Protein AF-A0A1A8V2T5-F1 (afdb_monomer)

Sequence (154 aa):
MTVGSFLTQDTQNHTRRRSRENGHLTSAIMIKLMSLIVVAFLLLAVKPIPVQPLFCWTSWYDRSDPTGMGDWEDLPDLRRENPGEICPRPYAIQAVTVDGNIPATSTGQQFYAYNTKMGFICRNEDQNTGPCLDYKVRFRCPCFSPPECNPECP

Foldseek 3Di:
DDPDPDPVPVVVVVVVVVVVVVVVVVVVVVVVVVVVVVVVVVVVPPDPDPPDQDKFKADKDFPDALPDFGGDPWPVVVCVVVPPQDDPFFPAKWKAFPPPRHGPVRPPADWPDDTRHTHTTGTQVRGDPGGYGGMIMMTIDGDDDDDPDDRHGD

Structure (mmCIF, N/CA/C/O backbone):
data_AF-A0A1A8V2T5-F1
#
_entry.id   AF-A0A1A8V2T5-F1
#
loop_
_atom_site.group_PDB
_atom_site.id
_atom_site.type_symbol
_atom_si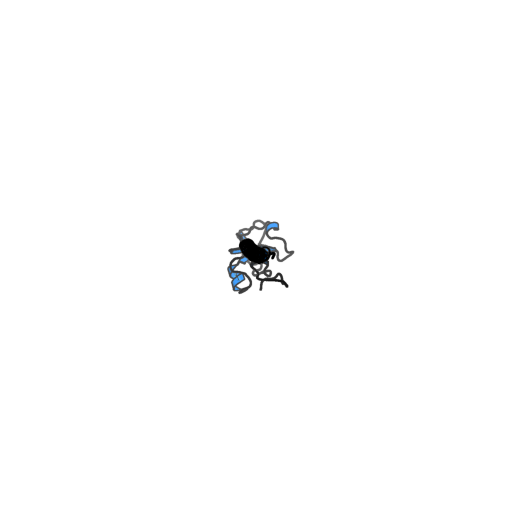te.label_atom_id
_atom_site.label_alt_id
_atom_site.label_comp_id
_atom_site.label_asym_id
_atom_site.label_entity_id
_atom_site.label_seq_id
_atom_site.pdbx_PDB_ins_code
_atom_site.Cartn_x
_atom_site.Cartn_y
_atom_site.Cartn_z
_atom_site.occupancy
_atom_site.B_iso_or_equiv
_atom_site.auth_seq_id
_atom_site.auth_comp_id
_atom_site.auth_asym_id
_atom_site.auth_atom_id
_atom_site.pdbx_PDB_model_num
ATOM 1 N N . MET A 1 1 ? -60.096 26.444 93.258 1.00 39.00 1 MET A N 1
ATOM 2 C CA . MET A 1 1 ? -59.926 25.173 92.524 1.00 39.00 1 MET A CA 1
ATOM 3 C C . MET A 1 1 ? -59.728 25.510 91.056 1.00 39.00 1 MET A C 1
ATOM 5 O O . MET A 1 1 ? -60.685 25.862 90.383 1.00 39.00 1 MET A O 1
ATOM 9 N N . THR A 1 2 ? -58.484 25.531 90.586 1.00 45.59 2 THR A N 1
ATOM 10 C CA . THR A 1 2 ? -58.126 25.847 89.196 1.00 45.59 2 THR A CA 1
ATOM 11 C C . THR A 1 2 ? -58.145 24.556 88.384 1.00 45.59 2 THR A C 1
ATOM 13 O O . THR A 1 2 ? -57.169 23.814 88.360 1.00 45.59 2 THR A O 1
ATOM 16 N N . VAL A 1 3 ? -59.277 24.264 87.745 1.00 52.03 3 VAL A N 1
ATOM 17 C CA . VAL A 1 3 ? -59.422 23.146 86.803 1.00 52.03 3 VAL A CA 1
ATOM 18 C C . VAL A 1 3 ? -59.524 23.764 85.409 1.00 52.03 3 VAL A C 1
ATOM 20 O O . VAL A 1 3 ? -60.608 24.136 84.979 1.00 52.03 3 VAL A O 1
ATOM 23 N N . GLY A 1 4 ? -58.393 24.007 84.740 1.00 53.03 4 GLY A N 1
ATOM 24 C CA . GLY A 1 4 ? -58.433 24.716 83.449 1.00 53.03 4 GLY A CA 1
ATOM 25 C C . GLY A 1 4 ? -57.199 24.650 82.550 1.00 53.03 4 GLY A C 1
ATOM 26 O O . GLY A 1 4 ? -57.279 25.095 81.413 1.00 53.0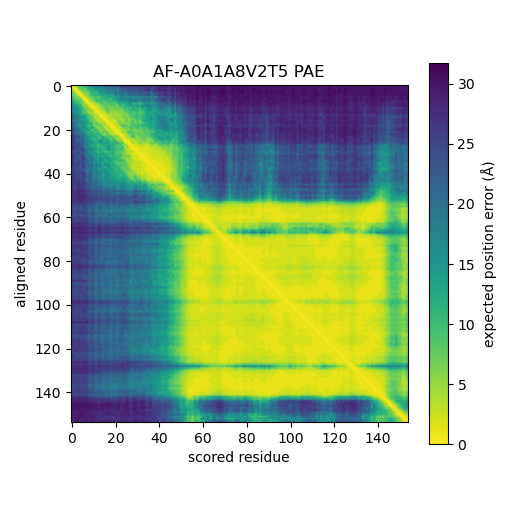3 4 GLY A O 1
ATOM 27 N N . SER A 1 5 ? -56.069 24.095 82.993 1.00 53.53 5 SER A N 1
ATOM 28 C CA . SER A 1 5 ? -54.798 24.199 82.250 1.00 53.53 5 SER A CA 1
ATOM 29 C C . SER A 1 5 ? -54.206 22.875 81.752 1.00 53.53 5 SER A C 1
ATOM 31 O O . SER A 1 5 ? -53.193 22.903 81.061 1.00 53.53 5 SER A O 1
ATOM 33 N N . PHE A 1 6 ? -54.816 21.721 82.052 1.00 51.53 6 PHE A N 1
ATOM 34 C CA . PHE A 1 6 ? -54.217 20.415 81.726 1.00 51.53 6 PHE A CA 1
ATOM 35 C C . PHE A 1 6 ? -54.616 19.859 80.340 1.00 51.53 6 PHE A C 1
ATOM 37 O O . PHE A 1 6 ? -53.840 19.149 79.715 1.00 51.53 6 PHE A O 1
ATOM 44 N N . LEU A 1 7 ? -55.786 20.229 79.799 1.00 53.12 7 LEU A N 1
ATOM 45 C CA . LEU A 1 7 ? -56.298 19.704 78.514 1.00 53.12 7 LEU A CA 1
ATOM 46 C C . LEU A 1 7 ? -55.695 20.370 77.256 1.00 53.12 7 LEU A C 1
ATOM 48 O O . LEU A 1 7 ? -55.809 19.838 76.150 1.00 53.12 7 LEU A O 1
ATOM 52 N N . THR A 1 8 ? -55.033 21.522 77.395 1.00 54.56 8 THR A N 1
ATOM 53 C CA . THR A 1 8 ? -54.468 22.286 76.267 1.00 54.56 8 THR A CA 1
ATOM 54 C C . THR A 1 8 ? -53.040 21.874 75.894 1.00 54.56 8 THR A C 1
ATOM 56 O O . THR A 1 8 ? -52.645 22.054 74.746 1.00 54.56 8 THR A O 1
ATOM 59 N N . GLN A 1 9 ? -52.266 21.271 76.804 1.00 54.12 9 GLN A N 1
ATOM 60 C CA . GLN A 1 9 ? -50.887 20.842 76.515 1.00 54.12 9 GLN A CA 1
ATOM 61 C C . GLN A 1 9 ? -50.809 19.541 75.701 1.00 54.12 9 GLN A C 1
ATOM 63 O O . GLN A 1 9 ? -49.959 19.434 74.812 1.00 54.12 9 GLN A O 1
ATOM 68 N N . ASP A 1 10 ? -51.706 18.578 75.935 1.00 60.00 10 ASP A N 1
ATOM 69 C CA . ASP A 1 10 ? -51.709 17.296 75.209 1.00 60.00 10 ASP A CA 1
ATOM 70 C C . ASP A 1 10 ? -52.109 17.451 73.737 1.00 60.00 10 ASP A C 1
ATOM 72 O O . ASP A 1 10 ? -51.468 16.902 72.836 1.00 60.00 10 ASP A O 1
ATOM 76 N N . THR A 1 11 ? -53.120 18.276 73.461 1.00 57.66 11 THR A N 1
ATOM 77 C CA . THR A 1 11 ? -53.563 18.583 72.093 1.00 57.66 11 THR A CA 1
ATOM 78 C C . THR A 1 11 ? -52.494 19.348 71.308 1.00 57.66 11 THR A C 1
ATOM 80 O O . THR A 1 11 ? -52.250 19.056 70.132 1.00 57.66 11 THR A O 1
ATOM 83 N N . GLN A 1 12 ? -51.770 20.265 71.954 1.00 59.22 12 GLN A N 1
ATOM 84 C CA . GLN A 1 12 ? -50.701 21.042 71.321 1.00 59.22 12 GLN A CA 1
ATOM 85 C C . GLN A 1 12 ? -49.445 20.191 71.039 1.00 59.22 12 GLN A C 1
ATOM 87 O O . GLN A 1 12 ? -48.856 20.298 69.959 1.00 59.22 12 GLN A O 1
ATOM 92 N N . ASN A 1 13 ? -49.073 19.277 71.944 1.00 59.97 13 ASN A N 1
ATOM 93 C CA . ASN A 1 13 ? -47.970 18.329 71.736 1.00 59.97 13 ASN A CA 1
ATOM 94 C C . ASN A 1 13 ? -48.284 17.265 70.675 1.00 59.97 13 ASN A C 1
ATOM 96 O O . ASN A 1 13 ? -47.411 16.941 69.862 1.00 59.97 13 ASN A O 1
ATOM 100 N N . HIS A 1 14 ? -49.515 16.750 70.635 1.00 60.50 14 HIS A N 1
ATOM 101 C CA . HIS A 1 14 ? -49.939 15.791 69.614 1.00 60.50 14 HIS A CA 1
ATOM 102 C C . HIS A 1 14 ? -49.919 16.418 68.209 1.00 60.50 14 HIS A C 1
ATOM 104 O O . HIS A 1 14 ? -49.366 15.841 67.271 1.00 60.50 14 HIS A O 1
ATOM 110 N N . THR A 1 15 ? -50.401 17.656 68.075 1.00 59.25 15 THR A N 1
ATOM 111 C CA . THR A 1 15 ? -50.375 18.405 66.806 1.00 59.25 15 THR A CA 1
ATOM 112 C C . THR A 1 15 ? -48.943 18.732 66.360 1.00 59.25 15 THR A C 1
ATOM 114 O O . THR A 1 15 ? -48.615 18.624 65.177 1.00 59.25 15 THR A O 1
ATOM 117 N N . ARG A 1 16 ? -48.043 19.054 67.302 1.00 60.22 16 ARG A N 1
ATOM 118 C CA . ARG A 1 16 ? -46.615 19.298 67.031 1.00 60.22 16 ARG A CA 1
ATOM 119 C C . ARG A 1 16 ? -45.874 18.035 66.583 1.00 60.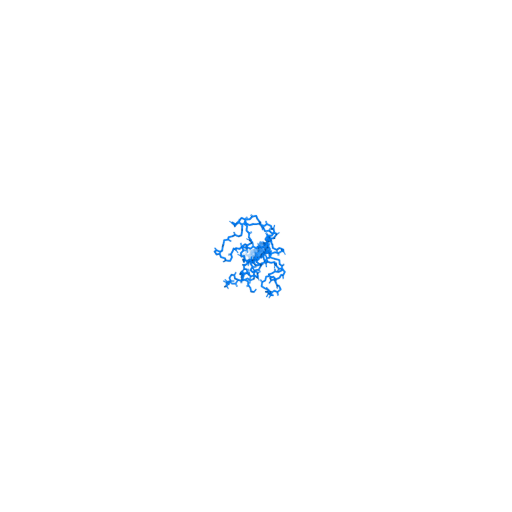22 16 ARG A C 1
ATOM 121 O O . ARG A 1 16 ? -45.044 18.124 65.681 1.00 60.22 16 ARG A O 1
ATOM 128 N N . ARG A 1 17 ? -46.176 16.868 67.167 1.00 60.72 17 ARG A N 1
ATOM 129 C CA . ARG A 1 17 ? -45.636 15.571 66.712 1.00 60.72 17 ARG A CA 1
ATOM 130 C C . ARG A 1 17 ? -46.126 15.221 65.315 1.00 60.72 17 ARG A C 1
ATOM 132 O O . ARG A 1 17 ? -45.296 14.935 64.466 1.00 60.72 17 ARG A O 1
ATOM 139 N N . ARG A 1 18 ? -47.423 15.375 65.046 1.00 58.88 18 ARG A N 1
ATOM 140 C CA . ARG A 1 18 ? -48.008 15.131 63.721 1.00 58.88 18 ARG A CA 1
ATOM 141 C C . ARG A 1 18 ? -47.429 16.055 62.647 1.00 58.88 18 ARG A C 1
ATOM 143 O O . ARG A 1 18 ? -47.117 15.609 61.553 1.00 58.88 18 ARG A O 1
ATOM 150 N N . SER A 1 19 ? -47.221 17.333 62.968 1.00 55.84 19 SER A N 1
ATOM 151 C CA . SER A 1 19 ? -46.556 18.293 62.074 1.00 55.84 19 SER A CA 1
ATOM 152 C C . SER A 1 19 ? -45.082 17.935 61.825 1.00 55.84 19 SER A C 1
ATOM 154 O O . SER A 1 19 ? -44.606 18.014 60.696 1.00 55.84 19 SER A O 1
ATOM 156 N N . ARG A 1 20 ? -44.365 17.454 62.851 1.00 59.72 20 ARG A N 1
ATOM 157 C CA . ARG A 1 20 ? -42.966 17.002 62.744 1.00 59.72 20 ARG A CA 1
ATOM 158 C C . ARG A 1 20 ? -42.825 15.687 61.968 1.00 59.72 20 ARG A C 1
ATOM 160 O O . ARG A 1 20 ? -41.903 15.568 61.170 1.00 59.72 20 ARG A O 1
ATOM 167 N N . GLU A 1 21 ? -43.736 14.737 62.161 1.00 60.38 21 GLU A N 1
ATOM 168 C CA . GLU A 1 21 ? -43.825 13.481 61.403 1.00 60.38 21 GLU A CA 1
ATOM 169 C C . GLU A 1 21 ? -44.190 13.745 59.941 1.00 60.38 21 GLU A C 1
ATOM 171 O O . GLU A 1 21 ? -43.511 13.248 59.047 1.00 60.38 21 GLU A O 1
ATOM 176 N N . ASN A 1 22 ? -45.180 14.605 59.685 1.00 57.94 22 ASN A N 1
ATOM 177 C CA . ASN A 1 22 ? -45.552 15.014 58.333 1.00 57.94 22 ASN A CA 1
ATOM 178 C C . ASN A 1 22 ? -44.423 15.793 57.644 1.00 57.94 22 ASN A C 1
ATOM 180 O O . ASN A 1 22 ? -44.157 15.540 56.479 1.00 57.94 22 ASN A O 1
ATOM 184 N N . GLY A 1 23 ? -43.720 16.687 58.348 1.00 60.91 23 GLY A N 1
ATOM 185 C CA . GLY A 1 23 ? -42.552 17.410 57.828 1.00 60.91 23 GLY A CA 1
ATOM 186 C C . GLY A 1 23 ? -41.340 16.509 57.553 1.00 60.91 23 GLY A C 1
ATOM 187 O O . GLY A 1 23 ? -40.591 16.733 56.604 1.00 60.91 23 GLY A O 1
ATOM 188 N N . HIS A 1 24 ? -41.150 15.458 58.353 1.00 60.94 24 HIS A N 1
ATOM 189 C CA . HIS A 1 24 ? -40.115 14.453 58.114 1.00 60.94 24 HIS A CA 1
ATOM 190 C C . HIS A 1 24 ? -40.481 13.536 56.938 1.00 60.94 24 HIS A C 1
ATOM 192 O O . HIS A 1 24 ? -39.624 13.229 56.113 1.00 60.94 24 HIS A O 1
ATOM 198 N N . LEU A 1 25 ? -41.757 13.157 56.811 1.00 60.00 25 LEU A N 1
ATOM 199 C CA . LEU A 1 25 ? -42.269 12.338 55.715 1.00 60.00 25 LEU A CA 1
ATOM 200 C C . LEU A 1 25 ? -42.256 13.096 54.381 1.00 60.00 25 LEU A C 1
ATOM 202 O O . LEU A 1 25 ? -41.809 12.542 53.381 1.00 60.00 25 LEU A O 1
ATOM 206 N N . THR A 1 26 ? -42.659 14.370 54.357 1.00 60.97 26 THR A N 1
ATOM 207 C CA . THR A 1 26 ? -42.554 15.216 53.157 1.00 60.97 26 THR A CA 1
ATOM 208 C C . THR A 1 26 ? -41.096 15.433 52.759 1.00 60.97 26 THR A C 1
ATOM 210 O O . THR A 1 26 ? -40.781 15.327 51.579 1.00 60.97 26 THR A O 1
ATOM 213 N N . SER A 1 27 ? -40.183 15.624 53.718 1.00 68.94 27 SER A N 1
ATOM 214 C CA . SER A 1 27 ? -38.740 15.703 53.449 1.00 68.94 27 SER A CA 1
ATOM 215 C C . SER A 1 27 ? -38.177 14.391 52.884 1.00 68.94 27 SER A C 1
ATOM 217 O O . SER A 1 27 ? -37.519 14.397 51.847 1.00 68.94 27 SER A O 1
ATOM 219 N N . ALA A 1 28 ? -38.498 13.240 53.484 1.00 75.38 28 ALA A N 1
ATOM 220 C CA . ALA A 1 28 ? -38.030 11.933 53.019 1.00 75.38 28 ALA A CA 1
ATOM 221 C C . ALA A 1 28 ? -38.575 11.560 51.628 1.00 75.38 28 ALA A C 1
ATOM 223 O O . ALA A 1 28 ? -37.857 10.970 50.819 1.00 75.38 28 ALA A O 1
ATOM 224 N N . ILE A 1 29 ? -39.828 11.916 51.329 1.00 77.56 29 ILE A N 1
ATOM 225 C CA . ILE A 1 29 ? -40.435 11.744 50.004 1.00 77.56 29 ILE A CA 1
ATOM 226 C C . ILE A 1 29 ? -39.723 12.642 48.986 1.00 77.56 29 ILE A C 1
ATOM 228 O O . ILE A 1 29 ? -39.283 12.144 47.954 1.00 77.56 29 ILE A O 1
ATOM 232 N N . MET A 1 30 ? -39.519 13.926 49.297 1.00 76.19 30 MET A N 1
ATOM 233 C CA . MET A 1 30 ? -38.806 14.858 48.416 1.00 76.19 30 MET A CA 1
ATOM 234 C C . MET A 1 30 ? -37.360 14.422 48.158 1.00 76.19 30 MET A C 1
ATOM 236 O O . MET A 1 30 ? -36.913 14.475 47.017 1.00 76.19 30 MET A O 1
ATOM 240 N N . ILE A 1 31 ? -36.648 13.910 49.167 1.00 77.75 31 ILE A N 1
ATOM 241 C CA . ILE A 1 31 ? -35.296 13.352 49.010 1.00 77.75 31 ILE A CA 1
ATOM 242 C C . ILE A 1 31 ? -35.319 12.118 48.100 1.00 77.75 31 ILE A C 1
ATOM 244 O O . ILE A 1 31 ? -34.485 12.012 47.209 1.00 77.75 31 ILE A O 1
ATOM 248 N N . LYS A 1 32 ? -36.284 11.200 48.258 1.00 81.38 32 LYS A N 1
ATOM 249 C CA . LYS A 1 32 ? -36.422 10.032 47.367 1.00 81.38 32 LYS A CA 1
ATOM 250 C C . LYS A 1 32 ? -36.736 10.435 45.925 1.00 81.38 32 LYS A C 1
ATOM 252 O O . LYS A 1 32 ? -36.141 9.873 45.012 1.00 81.38 32 LYS A O 1
ATOM 257 N N . LEU A 1 33 ? -37.625 11.408 45.716 1.00 78.62 33 LEU A N 1
ATOM 258 C CA . LEU A 1 33 ? -37.947 11.947 44.390 1.00 78.62 33 LEU A CA 1
ATOM 259 C C . LEU A 1 33 ? -36.739 12.636 43.750 1.00 78.62 33 LEU A C 1
ATOM 261 O O . LEU A 1 33 ? -36.419 12.347 42.602 1.00 78.62 33 LEU A O 1
ATOM 265 N N . MET A 1 34 ? -36.031 13.488 44.494 1.00 81.88 34 MET A N 1
ATOM 266 C CA . MET A 1 34 ? -34.803 14.136 44.025 1.00 81.88 34 MET A CA 1
ATOM 267 C C . MET A 1 34 ? -33.731 13.095 43.675 1.00 81.88 34 MET A C 1
ATOM 269 O O . MET A 1 34 ? -33.147 13.172 42.601 1.00 81.88 34 MET A O 1
ATOM 273 N N . SER A 1 35 ? -33.526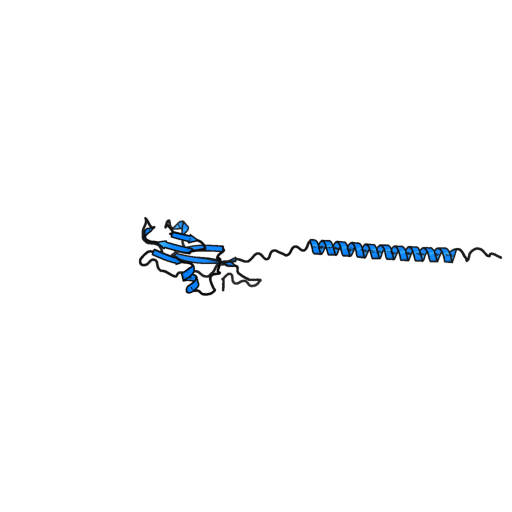 12.075 44.516 1.00 85.50 35 SER A N 1
ATOM 274 C CA . SER A 1 35 ? -32.586 10.979 44.248 1.00 85.50 35 SER A CA 1
ATOM 275 C C . SER A 1 35 ? -32.969 10.161 43.013 1.00 85.50 35 SER A C 1
ATOM 277 O O . SER A 1 35 ? -32.099 9.849 42.209 1.00 85.50 35 SER A O 1
ATOM 279 N N . LEU A 1 36 ? -34.253 9.845 42.813 1.00 85.56 36 LEU A N 1
ATOM 280 C CA . LEU A 1 36 ? -34.728 9.146 41.610 1.00 85.56 36 LEU A CA 1
ATOM 281 C C . LEU A 1 36 ? -34.526 9.984 40.343 1.00 85.56 36 LEU A C 1
ATOM 283 O O . LEU A 1 36 ? -34.103 9.449 39.323 1.00 85.56 36 LEU A O 1
ATOM 287 N N . ILE A 1 37 ? -34.782 11.293 40.413 1.00 86.94 37 ILE A N 1
ATOM 288 C CA . ILE A 1 37 ? -34.568 12.229 39.304 1.00 86.94 37 ILE A CA 1
ATOM 289 C C . ILE A 1 37 ? -33.075 12.337 38.973 1.00 86.94 37 ILE A C 1
ATOM 291 O O . ILE A 1 37 ? -32.706 12.236 37.808 1.00 86.94 37 ILE A O 1
ATOM 295 N N . VAL A 1 38 ? -32.204 12.472 39.977 1.00 84.38 38 VAL A N 1
ATOM 296 C CA . VAL A 1 38 ? -30.743 12.511 39.791 1.00 84.38 38 VAL A CA 1
ATOM 297 C C . VAL A 1 38 ? -30.228 11.201 39.196 1.00 84.38 38 VAL A C 1
ATOM 299 O O . VAL A 1 38 ? -29.450 11.237 38.249 1.00 84.38 38 VAL A O 1
ATOM 302 N N . VAL A 1 39 ? -30.689 10.046 39.685 1.00 84.94 39 VAL A N 1
ATOM 303 C CA . VAL A 1 39 ? -30.324 8.735 39.123 1.00 84.94 39 VAL A CA 1
ATOM 304 C C . VAL A 1 39 ? -30.816 8.600 37.681 1.00 84.94 39 VAL A C 1
ATOM 306 O O . VAL A 1 39 ? -30.046 8.175 36.828 1.00 84.94 39 VAL A O 1
ATOM 309 N N . ALA A 1 40 ? -32.047 9.014 37.372 1.00 85.19 40 ALA A N 1
ATOM 310 C CA . ALA A 1 40 ? -32.561 9.014 36.004 1.00 85.19 40 ALA A CA 1
ATOM 311 C C . ALA A 1 40 ? -31.745 9.941 35.088 1.00 85.19 40 ALA A C 1
ATOM 313 O O . ALA A 1 40 ? -31.364 9.524 34.001 1.00 85.19 40 ALA A O 1
ATOM 314 N N . PHE A 1 41 ? -31.400 11.156 35.527 1.00 85.06 41 PHE A N 1
ATOM 315 C CA . PHE A 1 41 ? -30.537 12.063 34.764 1.00 85.06 41 PHE A CA 1
ATOM 316 C C . PHE A 1 41 ? -29.132 11.497 34.555 1.00 85.06 41 PHE A C 1
ATOM 318 O O . PHE A 1 41 ? -28.609 11.605 33.451 1.00 85.06 41 PHE A O 1
ATOM 325 N N . LEU A 1 42 ? -28.537 10.863 35.569 1.00 83.25 42 LEU A N 1
ATOM 326 C CA . LEU A 1 42 ? -27.243 10.193 35.438 1.00 83.25 42 LEU A CA 1
ATOM 327 C C . LEU A 1 42 ? -27.324 9.045 34.426 1.00 83.25 42 LEU A C 1
ATOM 329 O O . LEU A 1 42 ? -26.513 9.004 33.510 1.00 83.25 42 LEU A O 1
ATOM 333 N N . LEU A 1 43 ? -28.331 8.172 34.527 1.00 82.50 43 LEU A N 1
ATOM 334 C CA . LEU A 1 43 ? -28.545 7.056 33.596 1.00 82.50 43 LEU A CA 1
ATOM 335 C C . LEU A 1 43 ? -28.814 7.527 32.159 1.00 82.50 43 LEU A C 1
ATOM 337 O O . LEU A 1 43 ? -28.334 6.906 31.217 1.00 82.50 43 LEU A O 1
ATOM 341 N N . LEU A 1 44 ? -29.539 8.635 31.981 1.00 81.62 44 LEU A N 1
ATOM 342 C CA . LEU A 1 44 ? -29.802 9.243 30.671 1.00 81.62 44 LEU A CA 1
ATOM 343 C C . LEU A 1 44 ? -28.582 9.998 30.111 1.00 81.62 44 LEU A C 1
ATOM 345 O O . LEU A 1 44 ? -28.469 10.163 28.896 1.00 81.62 44 LEU A O 1
ATOM 349 N N . ALA A 1 45 ? -27.672 10.459 30.975 1.00 78.00 45 ALA A N 1
ATOM 350 C CA . ALA A 1 45 ? -26.453 11.174 30.598 1.00 78.00 45 ALA A CA 1
ATOM 351 C C . ALA A 1 45 ? -25.236 10.256 30.380 1.00 78.00 45 ALA A C 1
ATOM 353 O O . ALA A 1 45 ? -24.264 10.693 29.757 1.00 78.00 45 ALA A O 1
ATOM 354 N N . VAL A 1 46 ? -25.273 8.992 30.830 1.00 78.31 46 VAL A N 1
ATOM 355 C CA . VAL A 1 46 ? -24.244 7.991 30.503 1.00 78.31 46 VAL A CA 1
ATOM 356 C C . VAL A 1 46 ? -24.409 7.570 29.042 1.00 78.31 46 VAL A C 1
ATOM 358 O O . VAL A 1 46 ? -25.041 6.567 28.715 1.00 78.31 46 VAL A O 1
ATOM 361 N N . LYS A 1 47 ? -23.827 8.346 28.126 1.00 78.56 47 LYS A N 1
ATOM 362 C CA . LYS A 1 47 ? -23.623 7.883 26.752 1.00 78.56 47 LYS A CA 1
ATOM 363 C C . LYS A 1 47 ? -22.541 6.800 26.781 1.00 78.56 47 LYS A C 1
ATOM 365 O O . LYS A 1 47 ? -21.496 7.041 27.389 1.00 78.56 47 LYS A O 1
ATOM 370 N N . PRO A 1 48 ? -22.741 5.635 26.138 1.00 79.12 48 PRO A N 1
ATOM 371 C CA . PRO A 1 48 ? -21.645 4.696 25.956 1.00 79.12 48 PRO A CA 1
ATOM 372 C C . PRO A 1 48 ? -20.512 5.440 25.248 1.00 79.12 48 PRO A C 1
ATOM 374 O O . PRO A 1 48 ? -20.735 6.068 24.209 1.00 79.12 48 PRO A O 1
ATOM 377 N N . ILE A 1 49 ? -19.316 5.424 25.841 1.00 71.94 49 ILE A N 1
ATOM 378 C CA . ILE A 1 49 ? -18.124 5.964 25.190 1.00 71.94 49 ILE A CA 1
ATOM 379 C C . ILE A 1 49 ? -18.007 5.215 23.859 1.00 71.94 49 ILE A C 1
ATOM 381 O O . ILE A 1 49 ? -17.984 3.980 23.880 1.00 71.94 49 ILE A O 1
ATOM 385 N N . PRO A 1 50 ? -17.970 5.907 22.705 1.00 67.31 50 PRO A N 1
ATOM 386 C CA . PRO A 1 50 ? -17.689 5.234 21.456 1.00 67.31 50 PRO A CA 1
ATOM 387 C C . PRO A 1 50 ? -16.273 4.678 21.574 1.00 67.31 50 PRO A C 1
ATOM 389 O O . PRO A 1 50 ? -15.303 5.435 21.532 1.00 67.31 50 PRO A O 1
ATOM 392 N N . VAL A 1 51 ? -16.157 3.362 21.768 1.00 68.12 51 VAL A N 1
ATOM 393 C CA . VAL A 1 51 ? -14.893 2.650 21.597 1.00 68.12 51 VAL A CA 1
ATOM 394 C C . VAL A 1 51 ? -14.578 2.777 20.115 1.00 68.12 51 VAL A C 1
ATOM 396 O O . VAL A 1 51 ? -15.104 2.030 19.291 1.00 68.12 51 VAL A O 1
ATOM 399 N N . GLN A 1 52 ? -13.823 3.812 19.750 1.00 67.44 52 GLN A N 1
ATOM 400 C CA . GLN A 1 52 ? -13.362 3.939 18.379 1.00 67.44 52 GLN A CA 1
ATOM 401 C C . GLN A 1 52 ? -12.440 2.749 18.111 1.00 67.44 52 GLN A C 1
ATOM 403 O O . GLN A 1 52 ? -11.551 2.496 18.930 1.00 67.44 52 GLN A O 1
ATOM 408 N N . PRO A 1 53 ? -12.647 1.996 17.019 1.00 70.62 53 PRO A N 1
ATOM 409 C CA . PRO A 1 53 ? -11.714 0.945 16.659 1.00 70.62 53 PRO A CA 1
ATOM 410 C C . PRO A 1 53 ? -10.346 1.593 16.450 1.00 70.62 53 PRO A C 1
ATOM 412 O O . PRO A 1 53 ? -10.199 2.496 15.622 1.00 70.62 53 PRO A O 1
ATOM 415 N N . LEU A 1 54 ? -9.358 1.172 17.241 1.00 81.88 54 LEU A N 1
ATOM 416 C CA . LEU A 1 54 ? -7.980 1.560 16.995 1.00 81.88 54 LEU A CA 1
ATOM 417 C C . LEU A 1 54 ? -7.580 0.954 15.649 1.00 81.88 54 LEU A C 1
ATOM 419 O O . LEU A 1 54 ? -7.994 -0.153 15.312 1.00 81.88 54 LEU A O 1
ATOM 423 N N . PHE A 1 55 ? -6.811 1.691 14.857 1.00 87.50 55 PHE A N 1
ATOM 424 C CA . PHE A 1 55 ? -6.300 1.192 13.589 1.00 87.50 55 PHE A CA 1
ATOM 425 C C . PHE A 1 55 ? -4.784 1.197 13.611 1.00 87.50 55 PHE A C 1
ATOM 427 O O . PHE A 1 55 ? -4.184 2.265 13.776 1.00 87.50 55 PHE A O 1
ATOM 434 N N . CYS A 1 56 ? -4.211 0.032 13.356 1.00 90.31 56 CYS A N 1
ATOM 435 C CA . CYS A 1 56 ? -2.783 -0.219 13.345 1.00 90.31 56 CYS A CA 1
ATOM 436 C C . CYS A 1 56 ? -2.333 -0.529 11.918 1.00 90.31 56 CYS A C 1
ATOM 438 O O . CYS A 1 56 ? -3.143 -0.898 11.060 1.00 90.31 56 CYS A O 1
ATOM 440 N N . TRP A 1 57 ? -1.052 -0.308 11.650 1.00 94.44 57 TRP A N 1
ATOM 441 C CA . TRP A 1 57 ? -0.449 -0.743 10.399 1.00 94.44 57 TRP A CA 1
ATOM 442 C C . TRP A 1 57 ? 0.047 -2.177 10.566 1.00 94.44 57 TRP A C 1
ATOM 444 O O . TRP A 1 57 ? 0.580 -2.529 11.616 1.00 94.44 57 TRP A O 1
ATOM 454 N N . THR A 1 58 ? -0.117 -2.987 9.528 1.00 95.06 58 THR A N 1
ATOM 455 C CA . THR A 1 58 ? 0.581 -4.267 9.415 1.00 95.06 58 THR A CA 1
ATOM 456 C C . THR A 1 58 ? 2.086 -4.047 9.254 1.00 95.06 58 THR A C 1
ATOM 458 O O . THR A 1 58 ? 2.544 -2.927 8.975 1.00 95.06 58 THR A O 1
ATOM 461 N N . SER A 1 59 ? 2.836 -5.144 9.331 1.00 95.81 59 SER A N 1
ATOM 462 C CA . SER A 1 59 ? 4.171 -5.248 8.745 1.00 95.81 59 SER A CA 1
ATOM 463 C C . SER A 1 59 ? 4.169 -4.837 7.268 1.00 95.81 59 SER A C 1
ATOM 465 O O . SER A 1 59 ? 3.118 -4.747 6.619 1.00 95.81 59 SER A O 1
ATOM 467 N N . TRP A 1 60 ? 5.361 -4.547 6.750 1.00 97.75 60 TRP A N 1
ATOM 468 C CA . TRP A 1 60 ? 5.562 -4.365 5.317 1.00 97.75 60 TRP A CA 1
ATOM 469 C C . TRP A 1 60 ? 5.601 -5.723 4.618 1.00 97.75 60 TRP A C 1
ATOM 471 O O . TRP A 1 60 ? 6.246 -6.643 5.115 1.00 97.75 60 TRP A O 1
ATOM 481 N N . TYR A 1 61 ? 4.948 -5.803 3.467 1.00 98.06 61 TYR A N 1
ATOM 482 C CA . TYR A 1 61 ? 4.934 -6.946 2.569 1.00 98.06 61 TYR A CA 1
ATOM 483 C C . TYR A 1 61 ? 5.561 -6.552 1.244 1.00 98.06 61 TYR A C 1
ATOM 485 O O . TYR A 1 61 ? 5.295 -5.460 0.747 1.00 98.06 61 TYR A O 1
ATOM 493 N N . ASP A 1 62 ? 6.403 -7.439 0.748 1.00 97.31 62 ASP A N 1
ATOM 494 C CA . ASP A 1 62 ? 7.207 -7.310 -0.457 1.00 97.31 62 ASP A CA 1
ATOM 495 C C . ASP A 1 62 ? 7.251 -8.718 -1.055 1.00 97.31 62 ASP A C 1
ATOM 497 O O . ASP A 1 62 ? 8.004 -9.585 -0.598 1.00 97.31 62 ASP A O 1
ATOM 501 N N . ARG A 1 63 ? 6.256 -9.023 -1.885 1.00 95.75 63 ARG A N 1
ATOM 502 C CA . ARG A 1 63 ? 5.977 -10.368 -2.390 1.00 95.75 63 ARG A CA 1
ATOM 503 C C . ARG A 1 63 ? 6.653 -10.608 -3.729 1.00 95.75 63 ARG A C 1
ATOM 505 O O . ARG A 1 63 ? 7.023 -11.748 -4.021 1.00 95.75 63 ARG A O 1
ATOM 512 N N . SER A 1 64 ? 6.736 -9.581 -4.567 1.00 90.62 64 SER A N 1
ATOM 513 C CA . SER A 1 64 ? 7.237 -9.677 -5.930 1.00 90.62 64 SER A CA 1
ATOM 514 C C . SER A 1 64 ? 8.381 -8.701 -6.150 1.00 90.62 64 SER A C 1
ATOM 516 O O . SER A 1 64 ? 8.214 -7.508 -6.014 1.00 90.62 64 SER A O 1
ATOM 518 N N . ASP A 1 65 ? 9.506 -9.193 -6.659 1.00 90.19 65 ASP A N 1
ATOM 519 C CA . ASP A 1 65 ? 10.492 -8.297 -7.263 1.00 90.19 65 ASP A CA 1
ATOM 520 C C . ASP A 1 65 ? 9.949 -7.761 -8.608 1.00 90.19 65 ASP A C 1
ATOM 522 O O . ASP A 1 65 ? 9.181 -8.472 -9.278 1.00 90.19 65 ASP A O 1
ATOM 526 N N . PRO A 1 66 ? 10.423 -6.604 -9.120 1.00 83.56 66 PRO A N 1
ATOM 527 C CA . PRO A 1 66 ? 9.990 -6.008 -10.394 1.00 83.56 66 PRO A CA 1
ATOM 528 C C . PRO A 1 66 ? 10.455 -6.782 -11.650 1.00 83.56 66 PRO A C 1
ATOM 530 O O . PRO A 1 66 ? 10.616 -6.226 -12.745 1.00 83.56 66 PRO A O 1
ATOM 533 N N . THR A 1 67 ? 10.745 -8.076 -11.516 1.00 79.94 67 THR A N 1
ATOM 534 C CA . THR A 1 67 ? 11.234 -8.925 -12.602 1.00 79.94 67 THR A CA 1
ATOM 535 C C . THR A 1 67 ? 10.098 -9.346 -13.542 1.00 79.94 67 THR A C 1
ATOM 537 O O . THR A 1 67 ? 8.956 -9.576 -13.153 1.00 79.94 67 THR A O 1
ATOM 540 N N . GLY A 1 68 ? 10.393 -9.450 -14.841 1.00 86.19 68 GLY A N 1
ATOM 541 C CA . GLY A 1 68 ? 9.399 -9.849 -15.839 1.00 86.19 68 GLY A CA 1
ATOM 542 C C . GLY A 1 68 ? 8.444 -8.717 -16.229 1.00 86.19 68 GLY A C 1
ATOM 543 O O . GLY A 1 68 ? 8.832 -7.806 -16.961 1.00 86.19 68 GLY A O 1
ATOM 544 N N . MET A 1 69 ? 7.172 -8.811 -15.835 1.00 92.50 69 MET A N 1
ATOM 545 C CA . MET A 1 69 ? 6.105 -7.947 -16.362 1.00 92.50 69 MET A CA 1
ATOM 546 C C . MET A 1 69 ? 5.827 -6.688 -15.508 1.00 92.50 69 MET A C 1
ATOM 548 O O . MET A 1 69 ? 4.988 -5.881 -15.910 1.00 92.50 69 MET A O 1
ATOM 552 N N . GLY A 1 70 ? 6.469 -6.506 -14.351 1.00 96.19 70 GLY A N 1
ATOM 553 C CA . GLY A 1 70 ? 6.131 -5.459 -13.378 1.00 96.19 70 GLY A CA 1
ATOM 554 C C . GLY A 1 70 ? 6.344 -5.924 -11.938 1.00 96.19 70 GLY A C 1
ATOM 555 O O . GLY A 1 70 ? 7.132 -6.837 -11.719 1.00 96.19 70 GLY A O 1
ATOM 556 N N . ASP A 1 71 ? 5.613 -5.321 -11.005 1.00 97.44 71 ASP A N 1
ATOM 557 C CA . ASP A 1 71 ? 5.642 -5.606 -9.569 1.00 97.44 71 ASP A CA 1
ATOM 558 C C . ASP A 1 71 ? 4.204 -5.790 -9.007 1.00 97.44 71 ASP A C 1
ATOM 560 O O . ASP A 1 71 ? 3.291 -5.011 -9.325 1.00 97.44 71 ASP A O 1
ATOM 564 N N . TRP A 1 72 ? 3.991 -6.848 -8.211 1.00 97.25 72 TRP A N 1
ATOM 565 C CA . TRP A 1 72 ? 2.686 -7.346 -7.748 1.00 97.25 72 TRP A CA 1
ATOM 566 C C . TRP A 1 72 ? 2.606 -7.572 -6.239 1.00 97.25 72 TRP A C 1
ATOM 568 O O . TRP A 1 72 ? 2.798 -8.680 -5.731 1.00 97.25 72 TRP A O 1
ATOM 578 N N . GLU A 1 73 ? 2.079 -6.550 -5.577 1.00 97.88 73 GLU A N 1
ATOM 579 C CA . GLU A 1 73 ? 1.669 -6.555 -4.178 1.00 97.88 73 GLU A CA 1
ATOM 580 C C . GLU A 1 73 ? 0.135 -6.659 -4.067 1.00 97.88 73 GLU A C 1
ATOM 582 O O . GLU A 1 73 ? -0.550 -5.847 -3.420 1.00 97.88 73 GLU A O 1
ATOM 587 N N . ASP A 1 74 ? -0.449 -7.632 -4.777 1.00 96.75 74 ASP A N 1
ATOM 588 C CA . ASP A 1 74 ? -1.894 -7.832 -4.813 1.00 96.75 74 ASP A CA 1
ATOM 589 C C . ASP A 1 74 ? -2.425 -8.486 -3.528 1.00 96.75 74 ASP A C 1
ATOM 591 O O . ASP A 1 74 ? -1.879 -9.432 -2.962 1.00 96.75 74 ASP A O 1
ATOM 595 N N . LEU A 1 75 ? -3.539 -7.950 -3.035 1.00 97.88 75 LEU A N 1
ATOM 596 C CA . LEU A 1 75 ? -4.078 -8.288 -1.721 1.00 97.88 75 LEU A CA 1
ATOM 597 C C . LEU A 1 75 ? -4.513 -9.765 -1.56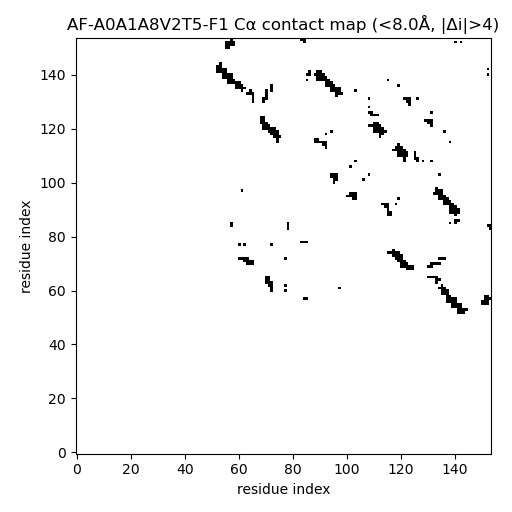8 1.00 97.88 75 LEU A C 1
ATOM 599 O O . LEU A 1 75 ? -4.354 -10.303 -0.466 1.00 97.88 75 LEU A O 1
ATOM 603 N N . PRO A 1 76 ? -5.104 -10.436 -2.581 1.00 97.50 76 PRO A N 1
ATOM 604 C CA . PRO A 1 76 ? -5.410 -11.863 -2.497 1.00 97.50 76 PRO A CA 1
ATOM 605 C C . PRO A 1 76 ? -4.174 -12.739 -2.275 1.00 97.50 76 PRO A C 1
ATOM 607 O O . PRO A 1 76 ? -4.216 -13.615 -1.407 1.00 97.50 76 PRO A O 1
ATOM 610 N N . ASP A 1 77 ? -3.094 -12.496 -3.017 1.00 97.81 77 ASP A N 1
ATOM 611 C CA . ASP A 1 77 ? -1.862 -13.277 -2.917 1.00 97.81 77 ASP A CA 1
ATOM 612 C C . ASP A 1 77 ? -1.141 -12.996 -1.598 1.00 97.81 77 ASP A C 1
ATOM 614 O O . ASP A 1 77 ? -0.809 -13.933 -0.869 1.00 97.81 77 ASP A O 1
ATOM 618 N N . LEU A 1 78 ? -1.055 -11.723 -1.205 1.00 98.12 78 LEU A N 1
ATOM 619 C CA . LEU A 1 78 ? -0.514 -11.316 0.091 1.00 98.12 78 LEU A CA 1
ATOM 620 C C . LEU A 1 78 ? -1.219 -11.995 1.270 1.00 98.12 78 LEU A C 1
ATOM 622 O O . LEU A 1 78 ? -0.563 -12.489 2.182 1.00 98.12 78 LEU A O 1
ATOM 626 N N . ARG A 1 79 ? -2.554 -12.082 1.258 1.00 97.19 79 ARG A N 1
ATOM 627 C CA . ARG A 1 79 ? -3.311 -12.787 2.311 1.00 97.19 79 ARG A CA 1
ATOM 628 C C . ARG A 1 79 ? -3.129 -14.295 2.294 1.00 97.19 79 ARG A C 1
ATOM 630 O O . ARG A 1 79 ? -3.254 -14.927 3.341 1.00 97.19 79 ARG A O 1
ATOM 637 N N . ARG A 1 80 ? -2.938 -14.881 1.112 1.00 97.50 80 ARG A N 1
ATOM 638 C CA . ARG A 1 80 ? -2.718 -16.323 0.968 1.00 97.50 80 ARG A CA 1
ATOM 639 C C . ARG A 1 80 ? -1.372 -16.721 1.568 1.00 97.50 80 ARG A C 1
ATOM 641 O O . ARG A 1 80 ? -1.291 -17.776 2.186 1.00 97.50 80 ARG A O 1
ATOM 648 N N . GLU A 1 81 ? -0.358 -15.882 1.391 1.00 97.50 81 GLU A N 1
ATOM 649 C CA . GLU A 1 81 ? 0.999 -16.111 1.896 1.00 97.50 81 GLU A CA 1
ATOM 650 C C . GLU A 1 81 ? 1.173 -15.678 3.361 1.00 97.50 81 GLU A C 1
ATOM 652 O O . GLU A 1 81 ? 1.971 -16.281 4.072 1.00 97.50 81 GLU A O 1
ATOM 657 N N . ASN A 1 82 ? 0.360 -14.726 3.839 1.00 95.25 82 ASN A N 1
ATOM 658 C CA . ASN A 1 82 ? 0.385 -14.199 5.211 1.00 95.25 82 ASN A CA 1
ATOM 659 C C . ASN A 1 82 ? -0.991 -14.379 5.895 1.00 95.25 82 ASN A C 1
ATOM 661 O O . ASN A 1 82 ? -1.772 -13.424 6.031 1.00 95.25 82 ASN A O 1
ATOM 665 N N . PRO A 1 83 ? -1.364 -15.618 6.273 1.00 94.69 83 PRO A N 1
ATOM 666 C CA . PRO A 1 83 ? -2.701 -15.921 6.769 1.00 94.69 83 PRO A CA 1
ATOM 667 C C . PRO A 1 83 ? -2.960 -15.291 8.144 1.00 94.69 83 PRO A C 1
ATOM 669 O O . PRO A 1 83 ? -2.357 -15.667 9.141 1.00 94.69 83 PRO A O 1
ATOM 672 N N . GLY A 1 84 ? -3.945 -14.393 8.205 1.00 90.81 84 GLY A N 1
ATOM 673 C CA . GLY A 1 84 ? -4.414 -13.768 9.449 1.00 90.81 84 GLY A CA 1
ATOM 674 C C . GLY A 1 84 ? -3.868 -12.364 9.701 1.00 90.81 84 GLY A C 1
ATOM 675 O O . GLY A 1 84 ? -4.545 -11.591 10.374 1.00 90.81 84 GLY A O 1
ATOM 676 N N . GLU A 1 85 ? -2.750 -12.001 9.074 1.00 93.44 85 GLU A N 1
ATOM 677 C CA . GLU A 1 85 ? -2.068 -10.729 9.345 1.00 93.44 85 GLU A CA 1
ATOM 678 C C . GLU A 1 85 ? -2.770 -9.521 8.703 1.00 93.44 85 GLU A C 1
ATOM 680 O O . GLU A 1 85 ? -2.869 -8.432 9.274 1.00 93.44 85 GLU A O 1
ATOM 685 N N . ILE A 1 86 ? -3.320 -9.709 7.497 1.00 95.25 86 ILE A N 1
ATOM 686 C CA . ILE A 1 86 ? -4.037 -8.654 6.775 1.00 95.25 86 ILE A CA 1
ATOM 687 C C . ILE A 1 86 ? -5.544 -8.849 6.937 1.00 95.25 86 ILE A C 1
ATOM 689 O O . ILE A 1 86 ? -6.157 -9.741 6.340 1.00 95.25 86 ILE A O 1
ATOM 693 N N . CYS A 1 87 ? -6.178 -7.950 7.690 1.00 94.19 87 CYS A N 1
ATOM 694 C CA . CYS A 1 87 ? -7.614 -7.982 7.959 1.00 94.19 87 CYS A CA 1
ATOM 695 C C . CYS A 1 87 ? -8.471 -8.048 6.674 1.00 94.19 87 CYS A C 1
ATOM 697 O O . CYS A 1 87 ? -8.092 -7.471 5.650 1.00 94.19 87 CYS A O 1
ATOM 699 N N . PRO A 1 88 ? -9.684 -8.646 6.708 1.00 94.31 88 PRO A N 1
ATOM 700 C CA . PRO A 1 88 ? -10.541 -8.819 5.525 1.00 94.31 88 PRO A CA 1
ATOM 701 C C . PRO A 1 88 ? -10.945 -7.526 4.801 1.00 94.31 88 PRO A C 1
ATOM 703 O O . PRO A 1 88 ? -11.212 -7.550 3.596 1.00 94.31 88 PRO A O 1
ATOM 706 N N . ARG A 1 89 ? -10.982 -6.390 5.505 1.00 94.94 89 ARG A N 1
ATOM 707 C CA . ARG A 1 89 ? -11.304 -5.073 4.937 1.00 94.94 89 ARG A CA 1
ATOM 708 C C . ARG A 1 89 ? -10.316 -4.018 5.445 1.00 94.94 89 ARG A C 1
ATOM 710 O O . ARG A 1 89 ? -10.588 -3.406 6.478 1.00 94.94 89 ARG A O 1
ATOM 717 N N . PRO A 1 90 ? -9.189 -3.807 4.744 1.00 96.31 90 PRO A N 1
ATOM 718 C CA . PRO A 1 90 ? -8.242 -2.764 5.096 1.00 96.31 90 PRO A CA 1
ATOM 719 C C . PRO A 1 90 ? -8.882 -1.385 4.968 1.00 96.31 90 PRO A C 1
ATOM 721 O O . PRO A 1 90 ? -9.607 -1.103 4.012 1.00 96.31 90 PRO A O 1
ATOM 724 N N . TYR A 1 91 ? -8.589 -0.521 5.931 1.00 96.31 91 TYR A N 1
ATOM 725 C CA . TYR A 1 91 ? -9.025 0.870 5.940 1.00 96.31 91 TYR A CA 1
ATOM 726 C C . TYR A 1 91 ? -8.180 1.736 5.002 1.00 96.31 91 TYR A C 1
ATOM 728 O O . TYR A 1 91 ? -8.700 2.628 4.338 1.00 96.31 91 TYR A O 1
ATOM 736 N N . ALA A 1 92 ? -6.878 1.462 4.930 1.00 97.38 92 ALA A N 1
ATOM 737 C CA . ALA A 1 92 ? -5.944 2.155 4.053 1.00 97.38 92 ALA A CA 1
ATOM 738 C C . ALA A 1 92 ? -4.842 1.206 3.573 1.00 97.38 92 ALA A C 1
ATOM 740 O O . ALA A 1 92 ? -4.620 0.147 4.162 1.00 97.38 92 ALA A O 1
ATOM 741 N N . ILE A 1 93 ? -4.156 1.613 2.512 1.00 98.62 93 ILE A N 1
ATOM 742 C CA . ILE A 1 93 ? -2.948 0.982 1.986 1.00 98.62 93 ILE A CA 1
ATOM 743 C C . ILE A 1 93 ? -1.871 2.060 1.878 1.00 98.62 93 ILE A C 1
ATOM 745 O O . ILE A 1 93 ? -2.173 3.213 1.563 1.00 98.62 93 ILE A O 1
ATOM 749 N N . GLN A 1 94 ? -0.631 1.690 2.162 1.00 98.62 94 GLN A N 1
ATOM 750 C CA . GLN A 1 94 ? 0.543 2.508 1.901 1.00 98.62 94 GLN A CA 1
ATOM 751 C C . GLN A 1 94 ? 1.537 1.685 1.087 1.00 98.62 94 GLN A C 1
ATOM 753 O O . GLN A 1 94 ? 1.805 0.549 1.457 1.00 98.62 94 G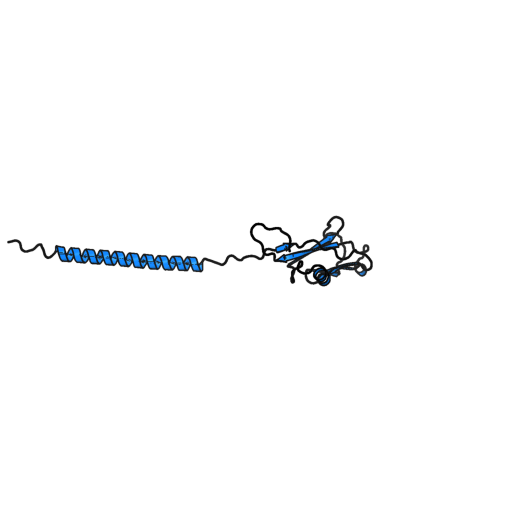LN A O 1
ATOM 758 N N . ALA A 1 95 ? 2.086 2.281 0.030 1.00 98.62 95 ALA A N 1
ATOM 759 C CA . ALA A 1 95 ? 3.139 1.711 -0.802 1.00 98.62 95 ALA A CA 1
ATOM 760 C C . ALA A 1 95 ? 4.353 2.647 -0.847 1.00 98.62 95 ALA A C 1
ATOM 762 O O . ALA A 1 95 ? 4.207 3.870 -1.005 1.00 98.62 95 ALA A O 1
ATOM 763 N N . VAL A 1 96 ? 5.543 2.074 -0.700 1.00 98.75 96 VAL A N 1
ATOM 764 C CA . VAL A 1 96 ? 6.831 2.768 -0.820 1.00 98.75 96 VAL A CA 1
ATOM 765 C C . VAL A 1 96 ? 7.798 1.903 -1.615 1.00 98.75 96 VAL A C 1
ATOM 767 O O . VAL A 1 96 ? 7.650 0.685 -1.625 1.00 98.75 96 VAL A O 1
ATOM 770 N N . THR A 1 97 ? 8.788 2.515 -2.255 1.00 98.38 97 THR A N 1
ATOM 771 C CA . THR A 1 97 ? 9.871 1.751 -2.877 1.00 98.38 97 THR A CA 1
ATOM 772 C C . THR A 1 97 ? 10.654 0.983 -1.813 1.00 98.38 97 THR A C 1
ATOM 774 O O . THR A 1 97 ? 10.863 1.489 -0.701 1.00 98.38 97 THR A O 1
ATOM 777 N N . VAL A 1 98 ? 11.099 -0.227 -2.139 1.00 98.00 98 VAL A N 1
ATOM 778 C CA . VAL A 1 98 ? 11.965 -1.027 -1.262 1.00 98.00 98 VAL A CA 1
ATOM 779 C C . VAL A 1 98 ? 13.262 -0.265 -0.997 1.00 98.00 98 VAL A C 1
ATOM 781 O O . VAL A 1 98 ? 13.636 -0.065 0.165 1.00 98.00 98 VAL A O 1
ATOM 784 N N . ASP A 1 99 ? 13.869 0.269 -2.059 1.00 95.44 99 ASP A N 1
ATOM 785 C CA . ASP A 1 99 ? 15.013 1.172 -1.967 1.00 95.44 99 ASP A CA 1
ATOM 786 C C . ASP A 1 99 ? 14.572 2.586 -1.552 1.00 95.44 99 ASP A C 1
ATOM 788 O O . ASP A 1 99 ? 13.799 3.256 -2.237 1.00 95.44 99 ASP A O 1
ATOM 792 N N . GLY A 1 100 ? 15.047 3.054 -0.399 1.00 95.69 100 GLY A N 1
ATOM 793 C CA . GLY A 1 100 ? 14.860 4.436 0.052 1.00 95.69 100 GLY A CA 1
ATOM 794 C C . GLY A 1 100 ? 13.489 4.800 0.640 1.00 95.69 100 GLY A C 1
ATOM 795 O O . GLY A 1 100 ? 13.336 5.926 1.113 1.00 95.69 100 GLY A O 1
ATOM 796 N N . ASN A 1 101 ? 12.508 3.887 0.681 1.00 98.06 101 ASN A N 1
ATOM 797 C CA . ASN A 1 101 ? 11.150 4.141 1.196 1.00 98.06 101 ASN A CA 1
ATOM 798 C C . ASN A 1 101 ? 10.474 5.376 0.564 1.00 98.06 101 ASN A C 1
ATOM 800 O O . ASN A 1 101 ? 9.764 6.132 1.238 1.00 98.06 101 ASN A O 1
ATOM 804 N N . ILE A 1 102 ? 10.694 5.599 -0.731 1.00 98.50 102 ILE A N 1
ATOM 805 C CA . ILE A 1 102 ? 10.097 6.719 -1.457 1.00 98.50 102 ILE A CA 1
ATOM 806 C C . ILE A 1 102 ? 8.603 6.416 -1.625 1.00 98.50 102 ILE A C 1
ATOM 808 O O . ILE A 1 102 ? 8.259 5.347 -2.131 1.00 98.50 102 ILE A O 1
ATOM 812 N N . PRO A 1 103 ? 7.682 7.316 -1.227 1.00 98.56 103 PRO A N 1
ATOM 813 C CA . PRO A 1 103 ? 6.255 7.096 -1.435 1.00 98.56 103 PRO A CA 1
ATOM 814 C C . PRO A 1 103 ? 5.949 6.824 -2.906 1.00 98.56 103 PRO A C 1
ATOM 816 O O . PRO A 1 103 ? 6.393 7.581 -3.769 1.00 98.56 103 PRO A O 1
ATOM 819 N N . ALA A 1 104 ? 5.147 5.797 -3.198 1.00 98.06 104 ALA A N 1
ATOM 820 C CA . ALA A 1 104 ? 4.842 5.418 -4.578 1.00 98.06 104 ALA A CA 1
ATOM 821 C C . ALA A 1 104 ? 4.277 6.591 -5.401 1.00 98.06 104 ALA A C 1
ATOM 823 O O . ALA A 1 104 ? 4.685 6.819 -6.53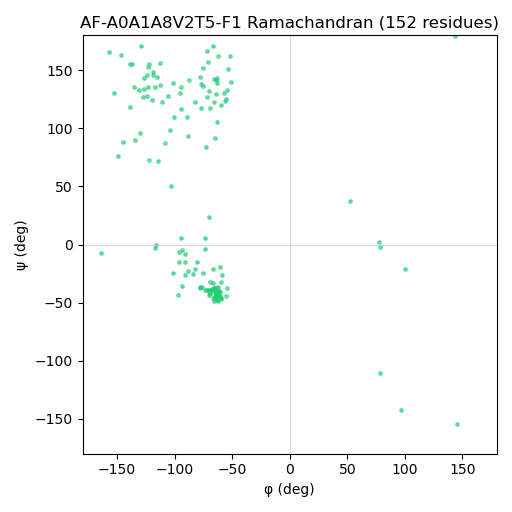8 1.00 98.06 104 ALA A O 1
ATOM 824 N N . THR A 1 105 ? 3.449 7.436 -4.780 1.00 97.69 105 THR A N 1
ATOM 825 C CA . THR A 1 105 ? 2.900 8.670 -5.374 1.00 97.69 105 THR A CA 1
ATOM 826 C C . THR A 1 105 ? 3.948 9.707 -5.788 1.00 97.69 105 THR A C 1
ATOM 828 O O . THR A 1 105 ? 3.637 10.597 -6.572 1.00 97.69 105 THR A O 1
ATOM 831 N N . SER A 1 106 ? 5.169 9.624 -5.261 1.00 97.88 106 SER A N 1
ATOM 832 C CA . SER A 1 106 ? 6.270 10.551 -5.550 1.00 97.88 106 SER A CA 1
ATOM 833 C C . SER A 1 106 ? 7.221 10.038 -6.635 1.00 97.88 106 SER A C 1
ATOM 835 O O . SER A 1 106 ? 8.114 10.770 -7.046 1.00 97.88 106 SER A O 1
ATOM 837 N N . THR A 1 107 ? 7.053 8.796 -7.097 1.00 96.81 107 THR A N 1
ATOM 838 C CA . THR A 1 107 ? 7.949 8.166 -8.087 1.00 96.81 107 THR A CA 1
ATOM 839 C C . THR A 1 107 ? 7.635 8.558 -9.532 1.00 96.81 107 THR A C 1
ATOM 841 O O . THR A 1 107 ? 8.487 8.433 -10.406 1.00 96.81 107 THR A O 1
ATOM 844 N N . GLY A 1 108 ? 6.412 9.030 -9.798 1.00 96.38 108 GLY A N 1
ATOM 845 C CA . GLY A 1 108 ? 5.932 9.326 -11.151 1.00 96.38 108 GLY A CA 1
ATOM 846 C C . GLY A 1 108 ? 5.518 8.095 -11.971 1.00 96.38 108 GLY A C 1
ATOM 847 O O . GLY A 1 108 ? 5.119 8.265 -13.124 1.00 96.38 108 GLY A O 1
ATOM 848 N N . GLN A 1 109 ? 5.582 6.885 -11.399 1.00 96.62 109 GLN A N 1
ATOM 849 C CA . GLN A 1 109 ? 5.101 5.655 -12.037 1.00 96.62 109 GLN A CA 1
ATOM 850 C C . GLN A 1 109 ? 3.570 5.564 -12.023 1.00 96.62 109 GLN A C 1
ATOM 852 O O . GLN A 1 109 ? 2.897 6.144 -11.167 1.00 96.62 109 GLN A O 1
ATOM 857 N N . GLN A 1 110 ? 3.015 4.865 -13.013 1.00 97.50 110 GLN A N 1
ATOM 858 C CA . GLN A 1 110 ? 1.576 4.649 -13.163 1.00 97.50 110 GLN A CA 1
ATOM 859 C C . GLN A 1 110 ? 1.184 3.314 -12.532 1.00 97.50 110 GLN A C 1
ATOM 861 O O . GLN A 1 110 ? 1.786 2.287 -12.826 1.00 97.50 110 GLN A O 1
ATOM 866 N N . PHE A 1 111 ? 0.157 3.304 -11.686 1.00 97.81 111 PHE A N 1
ATOM 867 C CA . PHE A 1 111 ? -0.248 2.090 -10.975 1.00 97.81 111 PHE A CA 1
ATOM 868 C C . PHE A 1 111 ? -1.591 1.592 -11.492 1.00 97.81 111 PHE A C 1
ATOM 870 O O . PHE A 1 111 ? -2.593 2.305 -11.418 1.00 97.81 111 PHE A O 1
ATOM 877 N N . TYR A 1 112 ? -1.617 0.348 -11.972 1.00 97.94 112 TYR A N 1
ATOM 878 C CA . TYR A 1 112 ? -2.852 -0.327 -12.370 1.00 97.94 112 TYR A CA 1
ATOM 879 C C . TYR A 1 112 ? -3.810 -0.458 -11.183 1.00 97.94 112 TYR A C 1
ATOM 881 O O . TYR A 1 112 ? -5.017 -0.240 -11.303 1.00 97.94 112 TYR A O 1
ATOM 889 N N . ALA A 1 113 ? -3.256 -0.774 -10.011 1.00 98.19 113 ALA A N 1
ATOM 890 C CA . ALA A 1 113 ? -3.981 -0.768 -8.756 1.00 98.19 113 ALA A CA 1
ATOM 891 C C . ALA A 1 113 ? -3.155 -0.093 -7.663 1.00 98.19 113 ALA A C 1
ATOM 893 O O . ALA A 1 113 ? -1.974 -0.370 -7.500 1.00 98.19 113 ALA A O 1
ATOM 894 N N . TYR A 1 114 ? -3.810 0.765 -6.886 1.00 98.38 114 TYR A N 1
ATOM 895 C CA . TYR A 1 114 ? -3.310 1.265 -5.609 1.00 98.38 114 TYR A CA 1
ATOM 896 C C . TYR A 1 114 ? -4.516 1.535 -4.703 1.00 98.38 114 TYR A C 1
ATOM 898 O O . TYR A 1 114 ? -4.990 2.661 -4.564 1.00 98.38 114 TYR A O 1
ATOM 906 N N . ASN A 1 115 ? -5.100 0.471 -4.151 1.00 98.50 115 ASN A N 1
ATOM 907 C CA . ASN A 1 115 ? -6.298 0.563 -3.318 1.00 98.50 115 ASN A CA 1
ATOM 908 C C . ASN A 1 115 ? -6.444 -0.639 -2.372 1.00 98.50 115 ASN A C 1
ATOM 910 O O . ASN A 1 115 ? -5.837 -1.688 -2.552 1.00 98.50 115 ASN A O 1
ATOM 914 N N . THR A 1 116 ? -7.317 -0.516 -1.374 1.00 98.00 116 THR A N 1
ATOM 915 C CA . THR A 1 116 ? -7.521 -1.537 -0.330 1.00 98.00 116 THR A CA 1
ATOM 916 C C . THR A 1 116 ? -8.282 -2.783 -0.783 1.00 98.00 116 THR A C 1
ATOM 918 O O . THR A 1 116 ? -8.465 -3.701 0.015 1.00 98.00 116 THR A O 1
ATOM 921 N N . LYS A 1 117 ? -8.767 -2.828 -2.029 1.00 97.44 117 LYS A N 1
ATOM 922 C CA . LYS A 1 117 ? -9.507 -3.974 -2.572 1.00 97.44 117 LYS A CA 1
ATOM 923 C C . LYS A 1 117 ? -8.600 -4.900 -3.374 1.00 97.44 117 LYS A C 1
ATOM 925 O O . LYS A 1 117 ? -8.730 -6.113 -3.250 1.00 97.44 117 LYS A O 1
ATOM 930 N N . MET A 1 118 ? -7.732 -4.326 -4.201 1.00 98.06 118 MET A N 1
ATOM 931 C CA . MET A 1 118 ? -6.833 -5.067 -5.084 1.00 98.06 118 MET A CA 1
ATOM 932 C C . MET A 1 118 ? -5.407 -5.157 -4.545 1.00 98.06 118 MET A C 1
ATOM 934 O O . MET A 1 118 ? -4.725 -6.108 -4.887 1.00 98.06 118 MET A O 1
ATOM 938 N N . GLY A 1 119 ? -4.975 -4.227 -3.690 1.00 98.25 119 GLY A N 1
ATOM 939 C CA . GLY A 1 119 ? -3.577 -4.097 -3.280 1.00 98.25 119 GLY A CA 1
ATOM 940 C C . GLY A 1 119 ? -2.859 -3.031 -4.104 1.00 98.25 119 GLY A C 1
ATOM 941 O O . GLY A 1 119 ? -3.447 -1.988 -4.429 1.00 98.25 119 GLY A O 1
ATOM 942 N N . PHE A 1 120 ? -1.600 -3.294 -4.432 1.00 98.56 120 PHE A N 1
ATOM 943 C CA . PHE A 1 120 ? -0.757 -2.419 -5.234 1.00 98.56 120 PHE A CA 1
ATOM 944 C C . PHE A 1 120 ? -0.154 -3.203 -6.402 1.00 98.56 120 PHE A C 1
ATOM 946 O O . PHE A 1 120 ? 0.394 -4.280 -6.214 1.00 98.56 120 PHE A O 1
ATOM 953 N N . ILE A 1 121 ? -0.327 -2.698 -7.621 1.00 98.19 121 ILE A N 1
ATOM 954 C CA . ILE A 1 121 ? 0.118 -3.374 -8.841 1.00 98.19 121 ILE A CA 1
ATOM 955 C C . ILE A 1 121 ? 0.720 -2.330 -9.773 1.00 98.19 121 ILE A C 1
ATOM 957 O O . ILE A 1 121 ? 0.013 -1.430 -10.249 1.00 98.19 121 ILE A O 1
ATOM 961 N N . CYS A 1 122 ? 2.003 -2.495 -10.072 1.00 97.94 122 CYS A N 1
ATOM 962 C CA . CYS A 1 122 ? 2.701 -1.779 -11.125 1.00 97.94 122 CYS A CA 1
ATOM 963 C C . CYS A 1 122 ? 2.936 -2.736 -12.296 1.00 97.94 122 CYS A C 1
ATOM 965 O O . CYS A 1 122 ? 3.488 -3.816 -12.122 1.00 97.94 122 CYS A O 1
ATOM 967 N N . ARG A 1 123 ? 2.543 -2.351 -13.513 1.00 97.62 123 ARG A N 1
ATOM 968 C CA . ARG A 1 123 ? 2.832 -3.142 -14.718 1.00 97.62 123 ARG A CA 1
ATOM 969 C C . ARG A 1 123 ? 3.798 -2.385 -15.611 1.00 97.62 123 ARG A C 1
ATOM 971 O O . ARG A 1 123 ? 3.604 -1.192 -15.850 1.00 97.62 123 ARG A O 1
ATOM 978 N N . ASN A 1 124 ? 4.789 -3.085 -16.157 1.00 96.69 124 ASN A N 1
ATOM 979 C CA . ASN A 1 124 ? 5.765 -2.519 -17.090 1.00 96.69 124 ASN A CA 1
ATOM 980 C C . ASN A 1 124 ? 5.083 -1.951 -18.344 1.00 96.69 124 ASN A C 1
ATOM 982 O O . ASN A 1 124 ? 5.538 -0.945 -18.876 1.00 96.69 124 ASN A O 1
ATOM 986 N N . GLU A 1 125 ? 3.968 -2.547 -18.784 1.00 96.75 125 GLU A N 1
ATOM 987 C CA . GLU A 1 125 ? 3.189 -2.068 -19.937 1.00 96.75 125 GLU A CA 1
ATOM 988 C C . GLU A 1 125 ? 2.516 -0.700 -19.718 1.00 96.75 125 GLU A C 1
ATOM 990 O O . GLU A 1 125 ? 2.206 -0.018 -20.692 1.00 96.75 125 GLU A O 1
ATOM 995 N N . ASP A 1 126 ? 2.320 -0.282 -18.462 1.00 97.06 126 ASP A N 1
ATOM 996 C CA . ASP A 1 126 ? 1.714 1.012 -18.120 1.00 97.06 126 ASP A CA 1
ATOM 997 C C . ASP A 1 126 ? 2.759 2.137 -17.963 1.00 97.06 126 ASP A C 1
ATOM 999 O O . ASP A 1 126 ? 2.393 3.305 -17.796 1.00 97.06 126 ASP A O 1
ATOM 1003 N N . GLN A 1 127 ? 4.059 1.813 -17.982 1.00 96.38 127 GLN A N 1
ATOM 1004 C CA . GLN A 1 127 ? 5.123 2.776 -17.695 1.00 96.38 127 GLN A CA 1
ATOM 1005 C C . GLN A 1 127 ? 5.691 3.432 -18.954 1.00 96.38 127 GLN A C 1
ATOM 1007 O O . GLN A 1 127 ? 6.063 2.771 -19.920 1.00 96.38 127 GLN A O 1
ATOM 1012 N N . ASN A 1 128 ? 5.872 4.753 -18.890 1.00 91.38 128 ASN A N 1
ATOM 1013 C CA . ASN A 1 128 ? 6.497 5.538 -19.963 1.00 91.38 128 ASN A CA 1
ATOM 1014 C C . ASN A 1 128 ? 7.999 5.794 -19.749 1.00 91.38 128 ASN A C 1
ATOM 1016 O O . ASN A 1 128 ? 8.683 6.245 -20.665 1.00 91.38 128 ASN A O 1
ATOM 1020 N N . THR A 1 129 ? 8.506 5.584 -18.532 1.00 84.62 129 THR A N 1
ATOM 1021 C CA . THR A 1 129 ? 9.826 6.068 -18.087 1.00 84.62 129 THR A CA 1
ATOM 1022 C C . THR A 1 129 ? 10.818 4.955 -17.740 1.00 84.62 129 THR A C 1
ATOM 1024 O O . THR A 1 129 ? 11.958 5.255 -17.393 1.00 84.62 129 THR A O 1
ATOM 1027 N N . GLY A 1 130 ? 10.419 3.685 -17.854 1.00 90.38 130 GLY A N 1
ATOM 1028 C CA . GLY A 1 130 ? 11.232 2.519 -17.493 1.00 90.38 130 GLY A CA 1
ATOM 1029 C C . GLY A 1 130 ? 10.387 1.400 -16.875 1.00 90.38 130 GLY A C 1
ATOM 1030 O O . GLY A 1 130 ? 9.177 1.572 -16.753 1.00 90.38 130 GLY A O 1
ATOM 1031 N N . PRO A 1 131 ? 10.991 0.260 -16.494 1.00 94.81 131 PRO A N 1
ATOM 1032 C CA . PRO A 1 131 ? 10.273 -0.782 -15.766 1.00 94.81 131 PRO A CA 1
ATOM 1033 C C . PRO A 1 131 ? 9.783 -0.265 -14.408 1.00 94.81 131 PRO A C 1
ATOM 1035 O O . PRO A 1 131 ? 10.273 0.743 -13.892 1.00 94.81 131 PRO A O 1
ATOM 1038 N N . CYS A 1 132 ? 8.821 -0.971 -13.826 1.00 97.44 132 CYS A N 1
ATOM 1039 C CA . CYS A 1 132 ? 8.388 -0.765 -12.453 1.00 97.44 132 CYS A CA 1
ATOM 1040 C C . CYS A 1 132 ? 9.580 -0.774 -11.493 1.00 97.44 132 CYS A C 1
ATOM 1042 O O . CYS A 1 132 ? 10.526 -1.545 -11.659 1.00 97.44 132 CYS A O 1
ATOM 1044 N N . LEU A 1 133 ? 9.539 0.130 -10.519 1.00 96.94 133 LEU A N 1
ATOM 1045 C CA . LEU A 1 133 ? 10.391 0.041 -9.345 1.00 96.94 133 LEU A CA 1
ATOM 1046 C C . LEU A 1 133 ? 9.904 -1.107 -8.463 1.00 96.94 133 LEU A C 1
ATOM 1048 O O . LEU A 1 133 ? 8.804 -1.622 -8.644 1.00 96.94 133 LEU A O 1
ATOM 1052 N N . ASP A 1 134 ? 10.756 -1.471 -7.520 1.00 97.88 134 ASP A N 1
ATOM 1053 C CA . ASP A 1 134 ? 10.476 -2.463 -6.495 1.00 97.88 134 ASP A CA 1
ATOM 1054 C C . ASP A 1 134 ? 9.697 -1.818 -5.342 1.00 97.88 134 ASP A C 1
ATOM 1056 O O . ASP A 1 134 ? 10.172 -0.815 -4.779 1.00 97.88 134 ASP A O 1
ATOM 1060 N N . TYR A 1 135 ? 8.507 -2.321 -5.008 1.00 98.50 135 TYR A N 1
ATOM 1061 C CA . TYR A 1 135 ? 7.640 -1.751 -3.981 1.00 98.50 135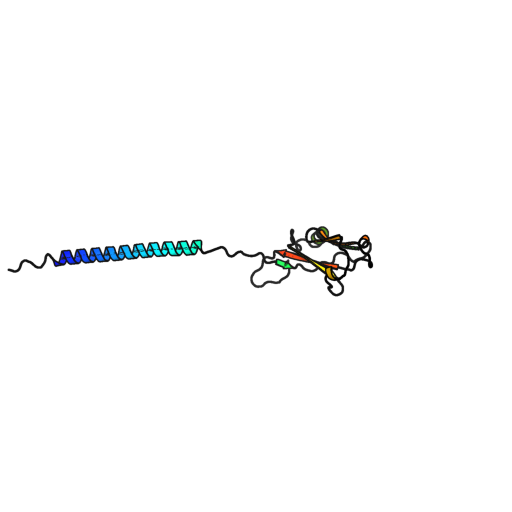 TYR A CA 1
ATOM 1062 C C . TYR A 1 135 ? 7.267 -2.746 -2.892 1.00 98.50 135 TYR A C 1
ATOM 1064 O O . TYR A 1 135 ? 6.945 -3.897 -3.119 1.00 98.50 135 TYR A O 1
ATOM 1072 N N . LYS A 1 136 ? 7.137 -2.202 -1.683 1.00 98.62 136 LYS A N 1
ATOM 1073 C CA . LYS A 1 136 ? 6.520 -2.888 -0.552 1.00 98.62 136 LYS A CA 1
ATOM 1074 C C . LYS A 1 136 ? 5.298 -2.139 -0.059 1.00 98.62 136 LYS A C 1
ATOM 1076 O O . LYS A 1 136 ? 5.244 -0.898 -0.076 1.00 98.62 136 LYS A O 1
ATOM 1081 N N . VAL A 1 137 ? 4.325 -2.882 0.452 1.00 98.75 137 VAL A N 1
ATOM 1082 C CA . VAL A 1 137 ? 3.063 -2.346 0.956 1.00 98.75 137 VAL A CA 1
ATOM 1083 C C . VAL A 1 137 ? 2.790 -2.698 2.402 1.00 98.75 137 VAL A C 1
ATOM 1085 O O . VAL A 1 137 ? 3.246 -3.699 2.931 1.00 98.75 137 VAL A O 1
ATOM 1088 N N . ARG A 1 138 ? 1.985 -1.873 3.058 1.00 98.44 138 ARG A N 1
ATOM 1089 C CA . ARG A 1 138 ? 1.357 -2.219 4.332 1.00 98.44 138 ARG A CA 1
ATOM 1090 C C . ARG A 1 138 ? -0.081 -1.746 4.360 1.00 98.44 138 ARG A C 1
ATOM 1092 O O . ARG A 1 138 ? -0.458 -0.782 3.685 1.00 98.44 138 ARG A O 1
ATOM 1099 N N . PHE A 1 139 ? -0.883 -2.401 5.182 1.00 97.62 139 PHE A N 1
ATOM 1100 C CA . PHE A 1 139 ? -2.314 -2.168 5.273 1.00 97.62 139 PHE A CA 1
ATOM 1101 C C . PHE A 1 139 ? -2.679 -1.630 6.645 1.00 97.62 139 PHE A C 1
ATOM 1103 O O . PHE A 1 139 ? -2.091 -1.992 7.660 1.00 97.62 139 PHE A O 1
ATOM 1110 N N . ARG A 1 140 ? -3.664 -0.737 6.680 1.00 95.62 140 ARG A N 1
ATOM 1111 C CA . ARG A 1 140 ? -4.215 -0.232 7.932 1.00 95.62 140 ARG A CA 1
ATOM 1112 C C . ARG A 1 140 ? -5.432 -1.059 8.301 1.00 95.62 140 ARG A C 1
ATOM 1114 O O . ARG A 1 140 ? -6.430 -1.028 7.582 1.00 95.62 140 ARG A O 1
ATOM 1121 N N . CYS A 1 141 ? -5.366 -1.759 9.421 1.00 93.56 141 CYS A N 1
ATOM 1122 C CA . CYS A 1 141 ? -6.391 -2.690 9.873 1.00 93.56 141 CYS A CA 1
ATOM 1123 C C . CYS A 1 141 ? -6.906 -2.325 11.269 1.00 93.56 141 CYS A C 1
ATOM 1125 O O . CYS A 1 141 ? -6.177 -1.693 12.037 1.00 93.56 141 CYS A O 1
ATOM 1127 N N . PRO A 1 142 ? -8.161 -2.675 11.614 1.00 88.94 142 PRO A N 1
ATOM 1128 C CA . PRO A 1 142 ? -8.627 -2.577 12.991 1.00 88.94 142 PRO A CA 1
ATOM 1129 C C . PRO A 1 142 ? -7.726 -3.411 13.902 1.00 88.94 142 PRO A C 1
ATOM 1131 O O . PRO A 1 142 ? -7.471 -4.578 13.615 1.00 88.94 142 PRO A O 1
ATOM 1134 N N . CYS A 1 143 ? -7.269 -2.816 14.994 1.00 79.88 143 CYS A N 1
ATOM 1135 C CA . CYS A 1 143 ? -6.549 -3.490 16.058 1.00 79.88 143 CYS A CA 1
ATOM 1136 C C . CYS A 1 143 ? -7.330 -3.379 17.364 1.00 79.88 143 CYS A C 1
ATOM 1138 O O . CYS A 1 143 ? -8.024 -2.396 17.640 1.00 79.88 143 CYS A O 1
ATOM 1140 N N . PHE A 1 144 ? -7.230 -4.430 18.167 1.00 68.94 144 PHE A N 1
ATOM 1141 C CA . PHE A 1 144 ? -7.839 -4.499 19.483 1.00 68.94 144 PHE A CA 1
ATOM 1142 C C . PHE A 1 144 ? -6.727 -4.300 20.516 1.00 68.94 144 PHE A C 1
ATOM 1144 O O . PHE A 1 144 ? -6.010 -5.251 20.802 1.00 68.94 144 PHE A O 1
ATOM 1151 N N . SER A 1 145 ? -6.541 -3.098 21.076 1.00 59.78 145 SER A N 1
ATOM 1152 C CA . SER A 1 145 ? -5.607 -2.955 22.208 1.00 59.78 145 SER A CA 1
ATOM 1153 C C . SER A 1 145 ? -5.923 -1.804 23.177 1.00 59.78 145 SER A C 1
ATOM 1155 O O . SER A 1 145 ? -6.099 -0.658 22.761 1.00 59.78 145 SER A O 1
ATOM 1157 N N . PRO A 1 146 ? -5.951 -2.109 24.490 1.00 56.72 146 PRO A N 1
ATOM 1158 C CA . PRO A 1 146 ? -5.494 -1.221 25.575 1.00 56.72 146 PRO A CA 1
ATOM 1159 C C . PRO A 1 146 ? -4.511 -1.938 26.548 1.00 56.72 146 PRO A C 1
ATOM 1161 O O . PRO A 1 146 ? -4.462 -3.165 26.534 1.00 56.72 146 PRO A O 1
ATOM 1164 N N . PRO A 1 147 ? -3.828 -1.266 27.511 1.00 48.97 147 PRO A N 1
ATOM 1165 C CA . PRO A 1 147 ? -3.100 0.010 27.506 1.00 48.97 147 PRO A CA 1
ATOM 1166 C C . PRO A 1 147 ? -1.581 -0.148 27.238 1.00 48.97 147 PRO A C 1
ATOM 1168 O O . PRO A 1 147 ? -0.852 0.836 27.289 1.00 48.97 147 PRO A O 1
ATOM 1171 N N . GLU A 1 148 ? -1.088 -1.343 26.923 1.00 55.06 148 GLU A N 1
ATOM 1172 C CA . GLU A 1 148 ? 0.333 -1.587 26.631 1.00 55.06 148 GLU A CA 1
ATOM 1173 C C . GLU A 1 148 ? 0.459 -1.993 25.157 1.00 55.06 148 GLU A C 1
ATOM 1175 O O . GLU A 1 148 ? 0.551 -3.164 24.805 1.00 55.06 148 GLU A O 1
ATOM 1180 N N . CYS A 1 149 ? 0.264 -1.024 24.257 1.00 55.78 149 CYS A N 1
ATOM 1181 C CA . CYS A 1 149 ? 0.009 -1.320 22.846 1.00 55.78 149 CYS A CA 1
ATOM 1182 C C . CYS A 1 149 ? 1.317 -1.414 22.054 1.00 55.78 149 CYS A C 1
ATOM 1184 O O . CYS A 1 149 ? 1.949 -0.392 21.784 1.00 55.78 149 CYS A O 1
ATOM 1186 N N . ASN A 1 150 ? 1.671 -2.628 21.624 1.00 57.06 150 ASN A N 1
ATOM 1187 C CA . ASN A 1 150 ? 2.525 -2.818 20.455 1.00 57.06 150 ASN A CA 1
ATOM 1188 C C . ASN A 1 150 ? 1.748 -2.313 19.214 1.00 57.06 150 ASN A C 1
ATOM 1190 O O . ASN A 1 150 ? 0.627 -2.777 18.998 1.00 57.06 150 ASN A O 1
ATOM 1194 N N . PRO A 1 151 ? 2.257 -1.344 18.429 1.00 61.25 151 PRO A N 1
ATOM 1195 C CA . PRO A 1 151 ? 1.525 -0.733 17.310 1.00 61.25 151 PRO A CA 1
ATOM 1196 C C . PRO A 1 151 ? 1.383 -1.615 16.053 1.00 61.25 151 PRO A C 1
ATOM 1198 O O . PRO A 1 151 ? 0.883 -1.128 15.036 1.00 61.25 151 PRO A O 1
ATOM 1201 N N . GLU A 1 152 ? 1.813 -2.873 16.102 1.00 58.28 152 GLU A N 1
ATOM 1202 C CA . GLU A 1 152 ? 1.830 -3.798 14.965 1.00 58.28 152 GLU A CA 1
ATOM 1203 C C . GLU A 1 152 ? 0.653 -4.784 15.031 1.00 58.28 152 GLU A C 1
ATOM 1205 O O . GLU A 1 152 ? 0.278 -5.261 16.105 1.00 58.28 152 GLU A O 1
ATOM 1210 N N . CYS A 1 153 ? 0.026 -5.053 13.880 1.00 63.25 153 CYS A N 1
ATOM 1211 C CA . CYS A 1 153 ? -1.020 -6.075 13.767 1.00 63.25 153 CYS A CA 1
ATOM 1212 C C . CYS A 1 153 ? -0.445 -7.491 14.014 1.00 63.25 153 CYS A C 1
ATOM 1214 O O . CYS A 1 153 ? 0.685 -7.736 13.593 1.00 63.25 153 CYS A O 1
ATOM 1216 N N . PRO A 1 154 ? -1.193 -8.392 14.688 1.00 58.25 154 PRO A N 1
ATOM 1217 C CA . PRO A 1 154 ? -0.817 -9.796 14.871 1.00 58.25 154 PRO A CA 1
ATOM 1218 C C . PRO A 1 154 ? -0.946 -10.622 13.591 1.00 58.25 154 PRO A C 1
ATOM 1220 O O . PRO A 1 154 ? -1.722 -10.204 12.701 1.00 58.25 154 PRO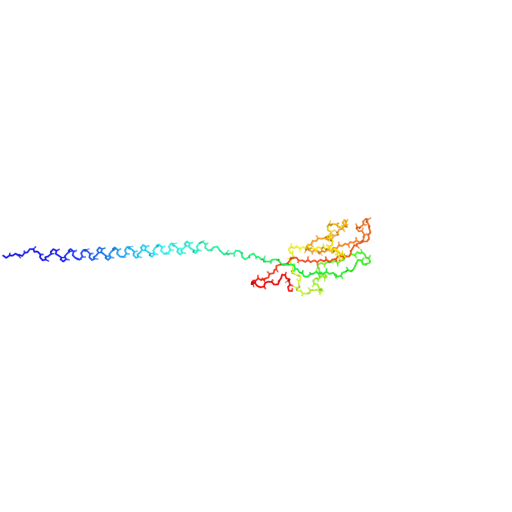 A O 1
#

Nearest PDB structures (foldseek):
  8oer-assembly1_I  TM=8.208E-01  e=2.571E-05  Homo sapiens

Organism: Nothobranchius furzeri (NCBI:txid105023)

Solvent-accessible surface area (backbone atoms only — not comparable to full-atom values): 8976 Å² total; per-residue (Å²): 137,92,86,82,73,73,77,62,56,58,58,54,51,52,51,51,48,52,54,50,51,50,53,48,49,53,47,53,51,49,51,51,51,51,50,52,51,51,50,49,51,50,63,72,62,61,66,80,76,79,79,69,78,44,71,25,42,36,66,79,46,68,80,32,68,38,63,90,65,14,23,55,49,34,41,72,60,52,37,68,77,39,75,74,46,62,52,98,71,36,80,38,65,48,50,21,26,66,75,86,60,44,48,46,89,76,69,78,68,50,61,85,33,80,42,61,83,56,22,36,29,31,38,30,89,64,38,92,88,54,70,37,67,44,51,28,34,32,38,27,24,82,41,91,76,81,92,81,68,74,69,59,53,98

InterPro domains:
  IPR025155 WxxW domain [PF13330] (57-141)
  IPR039675 Cartilage intermediate layer protein 1/2 [PTHR15031] (28-143)

Mean predicted aligned error: 13.59 Å

Secondary structure (DSSP, 8-state):
----SSHHHHHHHHHHHHHHHHHHHHHHHHHHHHHHHHHHHHHHH-PPP--PPEEEEPPPB----S-TTEEEEEHHHHHHHSTTTS-SS-SEEEEEETTTT-BGGGS----SEEETTTEEEEEGGG-SSSSPPPEEEEEEEEE---SS--SB--

Radius of gyration: 37.64 Å; Cα contacts (8 Å, |Δi|>4): 211; chains: 1; bounding box: 75×42×112 Å

pLDDT: mean 83.29, std 16.69, range [39.0, 98.75]